Protein AF-A0A075GXZ4-F1 (afdb_monomer_lite)

Foldseek 3Di:
DDPVVLLVVLVVLLVVLVVLLVVQVPDPDDDLVSLVVNLVSLVVNLVSLVVSCVVPVVPPVCPVVNVVSVVSVVCCVPSPVVPPLVVLLVNLVVLLVVLVVVLVVLVPDPDDDDPVSVVVNVVSVVVNVSSVVSSVVSVVSVVVVVVD

Radius of gyration: 20.85 Å; chains: 1; bounding box: 46×28×67 Å

Organism: NCBI:txid1456101

Secondary structure (DSSP, 8-state):
--HHHHHHHHHHHHHHHHHHHHHHHT-SS--HHHHHHHHHHHHHHHHHHHHHHHHHTT-GGGHHHHHHHHHHHHHIIIIIIIIIHHHHHHHHHHHHHHHHHHHHHHTT--SS--HHHHHHHHHHHHHHHHHHHHHHHHHHHHHHHHT-

Sequence (148 aa):
MDSEQSSELFDSESKKLQDALESIQKKSDKTIPEIIDVYYQVIKVDSLAKVLKENFQMNPEHEAFLARIDKIQKYISEEFNASFHPKILTQLTDSIQKNTDNLKLLAKESGQKSKETIEKEASLYKELREIMSTKEFVEQYENGIKND

Structure (mmCIF, N/CA/C/O backbone):
data_AF-A0A075GXZ4-F1
#
_entry.id   AF-A0A075GXZ4-F1
#
loop_
_atom_site.group_PDB
_atom_site.id
_atom_site.type_symbol
_atom_site.label_atom_id
_atom_site.label_alt_id
_atom_site.label_comp_id
_atom_site.label_asym_id
_atom_site.label_entity_id
_atom_site.label_seq_id
_atom_site.pdbx_PDB_ins_code
_atom_site.Cartn_x
_atom_site.Cartn_y
_atom_site.Cartn_z
_atom_site.occupancy
_atom_site.B_iso_or_equiv
_atom_site.auth_seq_id
_atom_site.auth_comp_id
_atom_site.auth_asym_id
_atom_site.auth_atom_id
_atom_site.pdbx_PDB_model_num
ATOM 1 N N . MET A 1 1 ? 18.993 15.262 -16.569 1.00 57.41 1 MET A N 1
ATOM 2 C CA . MET A 1 1 ? 19.592 14.001 -16.089 1.00 57.41 1 MET A CA 1
ATOM 3 C C . MET A 1 1 ? 20.141 13.276 -17.291 1.00 57.41 1 MET A C 1
ATOM 5 O O . MET A 1 1 ? 19.532 13.368 -18.349 1.00 57.41 1 MET A O 1
ATOM 9 N N . ASP A 1 2 ? 21.281 12.616 -17.139 1.00 79.19 2 ASP A N 1
ATOM 10 C CA . ASP A 1 2 ? 21.800 11.724 -18.173 1.00 79.19 2 ASP A CA 1
ATOM 11 C C . ASP A 1 2 ? 20.894 10.482 -18.308 1.00 79.19 2 ASP A C 1
ATOM 13 O O . ASP A 1 2 ? 20.255 10.071 -17.329 1.00 79.19 2 ASP A O 1
ATOM 17 N N . SER A 1 3 ? 20.802 9.899 -19.505 1.00 76.12 3 SER A N 1
ATOM 18 C CA . SER A 1 3 ? 19.987 8.704 -19.767 1.00 76.12 3 SER A CA 1
ATOM 19 C C . SER A 1 3 ? 20.461 7.516 -18.929 1.00 76.12 3 SER A C 1
ATOM 21 O O . SER A 1 3 ? 19.633 6.740 -18.453 1.00 76.12 3 SER A O 1
ATOM 23 N N . GLU A 1 4 ? 21.771 7.386 -18.716 1.00 83.19 4 GLU A N 1
ATOM 24 C CA . GLU A 1 4 ? 22.362 6.295 -17.936 1.00 83.19 4 GLU A CA 1
ATOM 25 C C . GLU A 1 4 ? 22.020 6.433 -16.446 1.00 83.19 4 GLU A C 1
ATOM 27 O O . GLU A 1 4 ? 21.434 5.528 -15.856 1.00 83.19 4 GLU A O 1
ATOM 32 N N . GLN A 1 5 ? 22.220 7.625 -15.875 1.00 86.94 5 GLN A N 1
ATOM 33 C CA . GLN A 1 5 ? 21.827 7.941 -14.493 1.00 86.94 5 GLN A CA 1
ATOM 34 C C . GLN A 1 5 ? 20.326 7.739 -14.244 1.00 86.94 5 GLN A C 1
ATOM 36 O O . GLN A 1 5 ? 19.911 7.303 -13.170 1.00 86.94 5 GLN A O 1
ATOM 41 N N . SER A 1 6 ? 19.499 8.070 -15.238 1.00 87.88 6 SER A N 1
ATOM 42 C CA . SER A 1 6 ? 18.049 7.892 -15.164 1.00 87.88 6 SER A CA 1
ATOM 43 C C . SER A 1 6 ? 17.656 6.413 -15.160 1.00 87.88 6 SER A C 1
ATOM 45 O O . SER A 1 6 ? 16.769 6.020 -14.401 1.00 87.88 6 SER A O 1
ATOM 47 N N . SER A 1 7 ? 18.344 5.592 -15.960 1.00 88.56 7 SER A N 1
ATOM 48 C CA . SER A 1 7 ? 18.154 4.140 -15.970 1.00 88.56 7 SER A CA 1
ATOM 49 C C . SER A 1 7 ? 18.576 3.508 -14.650 1.00 88.56 7 SER A C 1
ATOM 51 O O . SER A 1 7 ? 17.808 2.735 -14.086 1.00 88.56 7 SER A O 1
ATOM 53 N N . GLU A 1 8 ? 19.754 3.848 -14.127 1.00 92.62 8 GLU A N 1
ATOM 54 C CA . GLU A 1 8 ? 20.254 3.287 -12.866 1.00 92.62 8 GLU A CA 1
ATOM 55 C C . GLU A 1 8 ? 19.348 3.630 -11.680 1.00 92.62 8 GLU A C 1
ATOM 57 O O . GLU A 1 8 ? 19.058 2.774 -10.838 1.00 92.62 8 GLU A O 1
ATOM 62 N N . LEU A 1 9 ? 18.865 4.876 -11.622 1.00 94.00 9 LEU A N 1
ATOM 63 C CA . LEU A 1 9 ? 17.917 5.296 -10.596 1.00 94.00 9 LEU A CA 1
ATOM 64 C C . LEU A 1 9 ? 16.616 4.493 -10.697 1.00 94.00 9 LEU A C 1
ATOM 66 O O . LEU A 1 9 ? 16.135 3.988 -9.683 1.00 94.00 9 LEU A O 1
ATOM 70 N N . PHE A 1 10 ? 16.063 4.353 -11.904 1.00 95.12 10 PHE A N 1
ATOM 71 C CA . PHE A 1 10 ? 14.837 3.590 -12.117 1.00 95.12 10 PHE A CA 1
ATOM 72 C C . PHE A 1 10 ? 15.000 2.118 -11.732 1.00 95.12 10 PHE A C 1
ATOM 74 O O . PHE A 1 10 ? 14.153 1.579 -11.020 1.00 95.12 10 PHE A O 1
ATOM 81 N N . ASP A 1 11 ? 16.102 1.486 -12.133 1.00 94.44 11 ASP A N 1
ATOM 82 C CA . ASP A 1 11 ? 16.390 0.085 -11.822 1.00 94.44 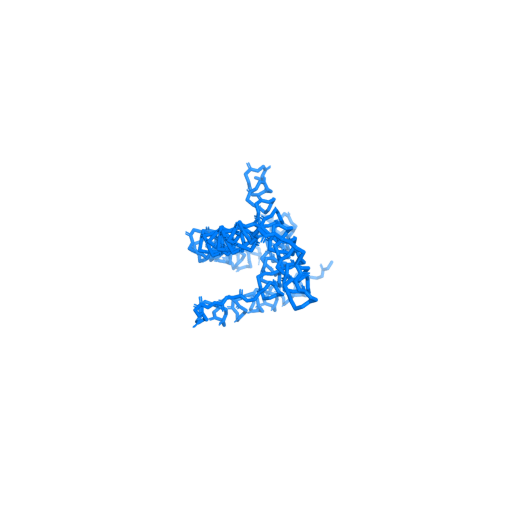11 ASP A CA 1
ATOM 83 C C . ASP A 1 11 ? 16.553 -0.123 -10.302 1.00 94.44 11 ASP A C 1
ATOM 85 O O . ASP A 1 11 ? 16.010 -1.075 -9.734 1.00 94.44 11 ASP A O 1
ATOM 89 N N . SER A 1 12 ? 17.234 0.800 -9.615 1.00 96.38 12 SER A N 1
ATOM 90 C CA . SER A 1 12 ? 17.414 0.770 -8.158 1.00 96.38 12 SER A CA 1
ATOM 91 C C . SER A 1 12 ? 16.090 0.889 -7.400 1.00 96.38 12 SER A C 1
ATOM 93 O O . SER A 1 12 ? 15.814 0.095 -6.499 1.00 96.38 12 SER A O 1
ATOM 95 N N . GLU A 1 13 ? 15.247 1.856 -7.765 1.00 96.56 13 GLU A N 1
ATOM 96 C CA . GLU A 1 13 ? 13.949 2.057 -7.113 1.00 96.56 13 GLU A CA 1
ATOM 97 C C . GLU A 1 13 ? 12.961 0.928 -7.443 1.00 96.56 13 GLU A C 1
ATOM 99 O O . GLU A 1 13 ? 12.258 0.447 -6.554 1.00 96.56 13 GLU A O 1
ATOM 104 N N . SER A 1 14 ? 12.978 0.417 -8.678 1.00 96.62 14 SER A N 1
ATOM 105 C CA . SER A 1 14 ? 12.170 -0.740 -9.084 1.00 96.62 14 SER A CA 1
ATOM 106 C C . SER A 1 14 ? 12.542 -1.996 -8.301 1.00 96.62 14 SER A C 1
ATOM 108 O O . SER A 1 14 ? 11.663 -2.728 -7.846 1.00 96.62 14 SER A O 1
ATOM 110 N N . LYS A 1 15 ? 13.841 -2.228 -8.078 1.00 96.75 15 LYS A N 1
ATOM 111 C CA . LYS A 1 15 ? 14.307 -3.356 -7.269 1.00 96.75 15 LYS A CA 1
ATOM 112 C C . LYS A 1 15 ? 13.866 -3.233 -5.810 1.00 96.75 15 LYS A C 1
ATOM 114 O O . LYS A 1 15 ? 13.367 -4.202 -5.249 1.00 96.75 15 LYS A O 1
ATOM 119 N N . LYS A 1 16 ? 13.987 -2.043 -5.208 1.00 96.19 16 LYS A N 1
ATOM 120 C CA . LYS A 1 16 ? 13.505 -1.797 -3.835 1.00 96.19 16 LYS A CA 1
ATOM 121 C C . LYS A 1 16 ? 12.012 -2.085 -3.701 1.00 96.19 16 LYS A C 1
ATOM 123 O O . LYS A 1 16 ? 11.603 -2.674 -2.705 1.00 96.19 16 LYS A O 1
ATOM 128 N N . LEU A 1 17 ? 11.214 -1.693 -4.696 1.00 96.38 17 LEU A N 1
ATOM 129 C CA . LEU A 1 17 ? 9.788 -2.004 -4.739 1.00 96.38 17 LEU A CA 1
ATOM 130 C C . LEU A 1 17 ? 9.541 -3.518 -4.774 1.00 96.38 17 LEU A C 1
ATOM 132 O O . LEU A 1 17 ? 8.751 -4.017 -3.975 1.00 96.38 17 LEU A O 1
ATOM 136 N N . GLN A 1 18 ? 10.207 -4.244 -5.672 1.00 95.56 18 GLN A N 1
ATOM 137 C CA . GLN A 1 18 ? 10.053 -5.697 -5.791 1.00 95.56 18 GLN A CA 1
ATOM 138 C C . GLN A 1 18 ? 10.433 -6.409 -4.488 1.00 95.56 18 GLN A C 1
ATOM 140 O O . GLN A 1 18 ? 9.635 -7.182 -3.959 1.00 95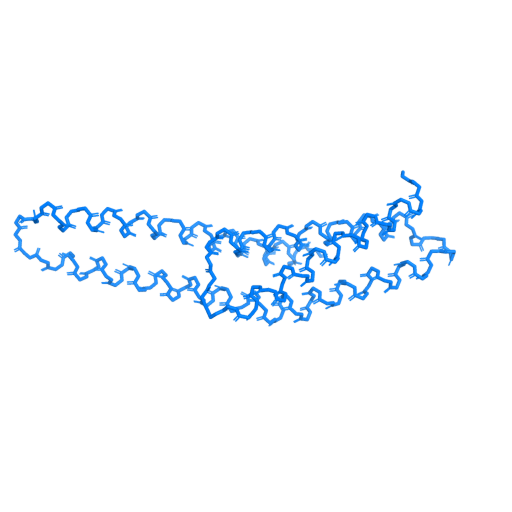.56 18 GLN A O 1
ATOM 145 N N . ASP A 1 19 ? 11.589 -6.074 -3.913 1.00 94.44 19 ASP A N 1
ATOM 146 C CA . ASP A 1 19 ? 12.063 -6.650 -2.651 1.00 94.44 19 ASP A CA 1
ATOM 147 C C . ASP A 1 19 ? 11.080 -6.363 -1.496 1.00 94.44 19 ASP A C 1
ATOM 149 O O . ASP A 1 19 ? 10.765 -7.248 -0.690 1.00 94.44 19 ASP A O 1
ATOM 153 N N . ALA A 1 20 ? 10.553 -5.134 -1.422 1.00 93.00 20 ALA A N 1
ATOM 154 C CA . ALA A 1 20 ? 9.563 -4.749 -0.420 1.00 93.00 20 ALA A CA 1
ATOM 155 C C . ALA A 1 20 ? 8.250 -5.526 -0.592 1.00 93.00 20 ALA A C 1
ATOM 157 O O . ALA A 1 20 ? 7.719 -6.050 0.393 1.00 93.00 20 ALA A O 1
ATOM 158 N N . LEU A 1 21 ? 7.756 -5.650 -1.830 1.00 93.75 21 LEU A N 1
ATOM 159 C CA . LEU A 1 21 ? 6.506 -6.338 -2.143 1.00 93.75 21 LEU A CA 1
ATOM 160 C C . LEU A 1 21 ? 6.603 -7.846 -1.862 1.00 93.75 21 LEU A C 1
ATOM 162 O O . LEU A 1 21 ? 5.729 -8.416 -1.207 1.00 93.75 21 LEU A O 1
ATOM 166 N N . GLU A 1 22 ? 7.694 -8.490 -2.268 1.00 92.69 22 GLU A N 1
ATOM 167 C CA . GLU A 1 22 ? 7.935 -9.908 -1.991 1.00 92.69 22 GLU A CA 1
ATOM 168 C C . GLU A 1 22 ? 8.061 -10.199 -0.491 1.00 92.69 22 GLU A C 1
ATOM 170 O O . GLU A 1 22 ? 7.582 -11.229 -0.004 1.00 92.69 22 GLU A O 1
ATOM 175 N N . SER A 1 23 ? 8.714 -9.307 0.257 1.00 90.81 23 SER A N 1
ATOM 176 C CA . SER A 1 23 ? 8.880 -9.442 1.706 1.00 90.81 23 SER A CA 1
ATOM 177 C C . SER A 1 23 ? 7.540 -9.350 2.434 1.00 90.81 23 SER A C 1
ATOM 179 O O . SER A 1 23 ? 7.215 -10.202 3.268 1.00 90.81 23 SER A O 1
ATOM 181 N N . ILE A 1 24 ? 6.721 -8.353 2.090 1.00 91.19 24 ILE A N 1
ATOM 182 C CA . ILE A 1 24 ? 5.442 -8.116 2.763 1.00 91.19 24 ILE A CA 1
ATOM 183 C C . ILE A 1 24 ? 4.378 -9.153 2.377 1.00 91.19 24 ILE A C 1
ATOM 185 O O . ILE A 1 24 ? 3.536 -9.513 3.203 1.00 91.19 24 ILE A O 1
ATOM 189 N N . GLN A 1 25 ? 4.405 -9.674 1.145 1.00 88.56 25 GLN A N 1
ATOM 190 C CA . GLN A 1 25 ? 3.453 -10.687 0.682 1.00 88.56 25 GLN A CA 1
ATOM 191 C C . GLN A 1 25 ? 3.578 -12.006 1.456 1.00 88.56 25 GLN A C 1
ATOM 193 O O . GLN A 1 25 ? 2.577 -12.697 1.639 1.00 88.56 25 GLN A O 1
ATOM 198 N N . LYS A 1 26 ? 4.773 -12.329 1.965 1.00 88.88 26 LYS A N 1
ATOM 199 C CA . LYS A 1 26 ? 5.031 -13.531 2.779 1.00 88.88 26 LYS A CA 1
ATOM 200 C C . LYS A 1 26 ? 4.444 -13.445 4.193 1.00 88.88 26 LYS A C 1
ATOM 202 O O . LYS A 1 26 ? 4.367 -14.464 4.876 1.00 88.88 26 LYS A O 1
ATOM 207 N N . LYS A 1 27 ? 4.045 -12.254 4.649 1.00 89.00 27 LYS A N 1
ATOM 208 C CA . LYS A 1 27 ? 3.489 -12.034 5.991 1.00 89.00 27 LYS A CA 1
ATOM 209 C C . LYS A 1 27 ? 1.976 -12.230 5.986 1.00 89.00 27 LYS A C 1
ATOM 211 O O . LYS A 1 27 ? 1.293 -11.688 5.113 1.00 89.00 27 LYS A O 1
ATOM 216 N N . SER A 1 28 ? 1.459 -12.963 6.974 1.00 82.06 28 SER A N 1
ATOM 217 C CA . SER A 1 28 ? 0.016 -13.158 7.160 1.00 82.06 28 SER A CA 1
ATOM 218 C C . SER A 1 28 ? -0.678 -11.836 7.487 1.00 82.06 28 SER A C 1
ATOM 220 O O . SER A 1 28 ? -1.589 -11.442 6.767 1.00 82.06 28 SER A O 1
ATOM 222 N N . ASP A 1 29 ? -0.158 -11.113 8.480 1.00 83.75 29 ASP A N 1
ATOM 223 C CA . ASP A 1 29 ? -0.628 -9.789 8.884 1.00 83.75 29 ASP A CA 1
ATOM 224 C C . ASP A 1 29 ? 0.436 -8.738 8.584 1.00 83.75 29 ASP A C 1
ATOM 226 O O . ASP A 1 29 ? 1.634 -8.968 8.773 1.00 83.75 29 ASP A O 1
ATOM 230 N N . LYS A 1 30 ? -0.008 -7.579 8.101 1.00 92.06 30 LYS A N 1
ATOM 231 C CA . LYS A 1 30 ? 0.866 -6.478 7.681 1.00 92.06 30 LYS A CA 1
ATOM 232 C C . LYS A 1 30 ? 0.628 -5.283 8.579 1.00 92.06 30 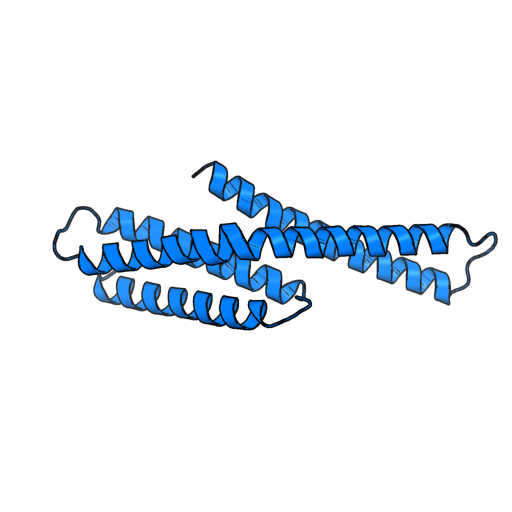LYS A C 1
ATOM 234 O O . LYS A 1 30 ? -0.517 -4.875 8.772 1.00 92.06 30 LYS A O 1
ATOM 239 N N . THR A 1 31 ? 1.692 -4.734 9.140 1.00 94.25 31 THR A N 1
ATOM 240 C CA . THR A 1 31 ? 1.585 -3.570 10.019 1.00 94.25 31 THR A CA 1
ATOM 241 C C . THR A 1 31 ? 1.303 -2.305 9.209 1.00 94.25 31 THR A C 1
ATOM 243 O O . THR A 1 31 ? 1.609 -2.231 8.019 1.00 94.25 31 THR A O 1
ATOM 246 N N . ILE A 1 32 ? 0.731 -1.288 9.858 1.00 95.00 32 ILE A N 1
ATOM 247 C CA . ILE A 1 32 ? 0.453 0.007 9.221 1.00 95.00 32 ILE A CA 1
ATOM 248 C C . ILE A 1 32 ? 1.708 0.613 8.563 1.00 95.00 32 ILE A C 1
ATOM 250 O O . ILE A 1 32 ? 1.613 0.976 7.391 1.00 95.00 32 ILE A O 1
ATOM 254 N N . PRO A 1 33 ? 2.882 0.685 9.228 1.00 95.12 33 PRO A N 1
ATOM 255 C CA . PRO A 1 33 ? 4.086 1.231 8.601 1.00 95.12 33 PRO A CA 1
ATOM 256 C C . PRO A 1 33 ? 4.493 0.480 7.331 1.00 95.12 33 PRO A C 1
ATOM 258 O O . PRO A 1 33 ? 4.807 1.099 6.324 1.00 95.12 33 PRO A O 1
ATOM 261 N N . GLU A 1 34 ? 4.407 -0.850 7.344 1.00 94.88 34 GLU A N 1
ATOM 262 C CA . GLU A 1 34 ? 4.763 -1.671 6.183 1.00 94.88 34 GLU A CA 1
ATOM 263 C C . GLU A 1 34 ? 3.802 -1.463 5.009 1.00 94.88 34 GLU A C 1
ATOM 265 O O . GLU A 1 34 ? 4.231 -1.430 3.857 1.00 94.88 34 GLU A O 1
ATOM 270 N N . ILE A 1 35 ? 2.503 -1.310 5.292 1.00 95.38 35 ILE A N 1
ATOM 271 C CA . ILE A 1 35 ? 1.510 -0.957 4.273 1.00 95.38 35 ILE A CA 1
ATOM 272 C C . ILE A 1 35 ? 1.880 0.396 3.665 1.00 95.38 35 ILE A C 1
ATOM 274 O O . ILE A 1 35 ? 2.015 0.501 2.451 1.00 95.38 35 ILE A O 1
ATOM 278 N N . ILE A 1 36 ? 2.086 1.414 4.499 1.00 94.62 36 ILE A N 1
ATOM 279 C CA . ILE A 1 36 ? 2.411 2.771 4.052 1.00 94.62 36 ILE A CA 1
ATOM 280 C C . ILE A 1 36 ? 3.673 2.779 3.177 1.00 94.62 36 ILE A C 1
ATOM 282 O O . ILE A 1 36 ? 3.656 3.342 2.080 1.00 94.62 36 ILE A O 1
ATOM 286 N N . ASP A 1 37 ? 4.737 2.110 3.618 1.00 94.19 37 ASP A N 1
ATOM 287 C CA . ASP A 1 37 ? 6.016 2.070 2.910 1.00 94.19 37 ASP A CA 1
ATOM 288 C C . ASP A 1 37 ? 5.873 1.498 1.497 1.00 94.19 37 ASP A C 1
ATOM 290 O O . ASP A 1 37 ? 6.373 2.088 0.538 1.00 94.19 37 ASP A O 1
ATOM 294 N N . VAL A 1 38 ? 5.158 0.381 1.335 1.00 95.44 38 VAL A N 1
ATOM 295 C CA . VAL A 1 38 ? 4.995 -0.253 0.018 1.00 95.44 38 VAL A CA 1
ATOM 296 C C . VAL A 1 38 ? 4.190 0.635 -0.928 1.00 95.44 38 VAL A C 1
ATOM 298 O O . VAL A 1 38 ? 4.576 0.783 -2.086 1.00 95.44 38 VAL A O 1
ATOM 301 N N . TYR A 1 39 ? 3.124 1.283 -0.452 1.00 95.62 39 TYR A N 1
ATOM 302 C CA . TYR A 1 39 ? 2.354 2.217 -1.283 1.00 95.62 39 TYR A CA 1
ATOM 303 C C . TYR A 1 39 ? 3.208 3.405 -1.725 1.00 95.62 39 TYR A C 1
ATOM 305 O O . TYR A 1 39 ? 3.166 3.781 -2.896 1.00 95.62 39 TYR A O 1
ATOM 313 N N . TYR A 1 40 ? 4.039 3.959 -0.839 1.00 94.19 40 TYR A N 1
ATOM 314 C CA . TYR A 1 40 ? 4.976 5.012 -1.226 1.00 94.19 40 TYR A CA 1
ATOM 315 C C . TYR A 1 40 ? 5.987 4.545 -2.276 1.00 94.19 40 TYR A C 1
ATOM 317 O O . TYR A 1 40 ? 6.249 5.290 -3.221 1.00 94.19 40 TYR A O 1
ATOM 325 N N . GLN A 1 41 ? 6.535 3.331 -2.153 1.00 95.25 41 GLN A N 1
ATOM 326 C CA . GLN A 1 41 ? 7.451 2.788 -3.164 1.00 95.25 41 GLN A CA 1
ATOM 327 C C . GLN A 1 41 ? 6.764 2.631 -4.522 1.00 95.25 41 GLN A C 1
ATOM 329 O O . GLN A 1 41 ? 7.337 3.014 -5.540 1.00 95.25 41 GLN A O 1
ATOM 334 N N . VAL A 1 42 ? 5.524 2.136 -4.545 1.00 95.62 42 VAL A N 1
ATOM 335 C CA . VAL A 1 42 ? 4.749 2.004 -5.787 1.00 95.62 42 VAL A CA 1
ATOM 336 C C . VAL A 1 42 ? 4.508 3.366 -6.428 1.00 95.62 42 VAL A C 1
ATOM 338 O O . VAL A 1 42 ? 4.831 3.547 -7.598 1.00 95.62 42 VAL A O 1
ATOM 341 N N . ILE A 1 43 ? 4.003 4.339 -5.662 1.00 93.19 43 ILE A N 1
ATOM 342 C CA . ILE A 1 43 ? 3.746 5.703 -6.151 1.00 93.19 43 ILE A CA 1
ATOM 343 C C . ILE A 1 43 ? 5.030 6.323 -6.706 1.00 93.19 43 ILE A C 1
ATOM 345 O O . ILE A 1 43 ? 5.014 6.944 -7.770 1.00 93.19 43 ILE A O 1
ATOM 349 N N . LYS A 1 44 ? 6.152 6.145 -6.002 1.00 93.88 44 LYS A N 1
ATOM 350 C CA . LYS A 1 44 ? 7.454 6.665 -6.417 1.00 93.88 44 LYS A CA 1
ATOM 351 C C . LYS A 1 44 ? 7.903 6.059 -7.744 1.00 93.88 44 LYS A C 1
ATOM 353 O O . LYS A 1 44 ? 8.250 6.816 -8.646 1.00 93.88 44 LYS A O 1
ATOM 358 N N . VAL A 1 45 ? 7.907 4.731 -7.862 1.00 95.88 45 VAL A N 1
ATOM 359 C CA . VAL A 1 45 ? 8.352 4.031 -9.078 1.00 95.88 45 VAL A CA 1
ATOM 360 C C . VAL A 1 45 ? 7.442 4.355 -10.257 1.00 95.88 45 VAL A C 1
ATOM 362 O O . VAL A 1 45 ? 7.953 4.637 -11.338 1.00 95.88 45 VAL A O 1
ATOM 365 N N . ASP A 1 46 ? 6.124 4.388 -10.058 1.00 93.38 46 ASP A N 1
ATOM 366 C CA . ASP A 1 46 ? 5.181 4.701 -11.134 1.00 93.38 46 ASP A CA 1
ATOM 367 C C . ASP A 1 46 ? 5.294 6.164 -11.598 1.00 93.38 46 ASP A C 1
ATOM 369 O O . ASP A 1 46 ? 5.335 6.446 -12.795 1.00 93.38 46 ASP A O 1
ATOM 373 N N . SER A 1 47 ? 5.480 7.106 -10.667 1.00 92.12 47 SER A N 1
ATOM 374 C CA . SER A 1 47 ? 5.754 8.509 -11.015 1.00 92.12 47 SER A CA 1
ATOM 375 C C . SER A 1 47 ? 7.060 8.655 -11.798 1.00 92.12 47 SER A C 1
ATOM 377 O O . SER A 1 47 ? 7.126 9.402 -12.775 1.00 92.12 47 SER A O 1
ATOM 379 N N . LEU A 1 48 ? 8.105 7.923 -11.394 1.00 93.44 48 LEU A N 1
ATOM 380 C CA . LEU A 1 48 ? 9.384 7.917 -12.098 1.00 93.44 48 LEU A CA 1
ATOM 381 C C . LEU A 1 48 ? 9.231 7.325 -13.503 1.00 93.44 48 LEU A C 1
ATOM 383 O O . LEU A 1 48 ? 9.717 7.918 -14.461 1.00 93.44 48 LEU A O 1
ATOM 387 N N . ALA A 1 49 ? 8.511 6.208 -13.636 1.00 93.12 49 ALA A N 1
ATOM 388 C CA . ALA A 1 49 ? 8.199 5.577 -14.914 1.00 93.12 49 ALA A CA 1
ATOM 389 C C . ALA A 1 49 ? 7.539 6.566 -15.880 1.00 93.12 49 ALA A C 1
ATOM 391 O O . ALA A 1 49 ? 8.013 6.707 -17.006 1.00 93.12 49 ALA A O 1
ATOM 392 N N . LYS A 1 50 ? 6.502 7.289 -15.435 1.00 91.19 50 LYS A N 1
ATOM 393 C CA . LYS A 1 50 ? 5.792 8.287 -16.252 1.00 91.19 50 LYS A CA 1
ATOM 394 C C . LYS A 1 50 ? 6.730 9.380 -16.766 1.00 91.19 50 LYS A C 1
ATOM 396 O O . LYS A 1 50 ? 6.850 9.560 -17.975 1.00 91.19 50 LYS A O 1
ATOM 401 N N . VAL A 1 51 ? 7.466 10.034 -15.864 1.00 91.81 51 VAL A N 1
ATOM 402 C CA . VAL A 1 51 ? 8.395 11.122 -16.221 1.00 91.81 51 VAL A CA 1
ATOM 403 C C . VAL A 1 51 ? 9.484 10.639 -17.182 1.00 91.81 51 VAL A C 1
ATOM 405 O O . VAL A 1 51 ? 9.827 11.316 -18.150 1.00 91.81 51 VAL A O 1
ATOM 408 N N . LEU A 1 52 ? 10.051 9.459 -16.932 1.00 91.38 52 LEU A N 1
ATOM 409 C CA . LEU A 1 52 ? 11.120 8.905 -17.761 1.00 91.38 52 LEU A CA 1
ATOM 410 C C . LEU A 1 52 ? 10.603 8.492 -19.140 1.00 91.38 52 LEU A C 1
ATOM 412 O O . LEU A 1 52 ? 11.249 8.774 -20.148 1.00 91.38 52 LEU A O 1
ATOM 416 N N . LYS A 1 53 ? 9.416 7.891 -19.205 1.00 90.19 53 LYS A N 1
ATOM 417 C CA . LYS A 1 53 ? 8.780 7.510 -20.464 1.00 90.19 53 LYS A CA 1
ATOM 418 C C . LYS A 1 53 ? 8.509 8.736 -21.337 1.00 90.19 53 LYS A C 1
ATOM 420 O O . LYS A 1 53 ? 8.889 8.732 -22.504 1.00 90.19 53 LYS A O 1
ATOM 425 N N . GLU A 1 54 ? 7.969 9.812 -20.768 1.00 88.69 54 GLU A N 1
ATOM 426 C CA . GLU A 1 54 ? 7.744 11.077 -21.484 1.00 88.69 54 GLU A CA 1
ATOM 427 C C . GLU A 1 54 ? 9.036 11.697 -22.032 1.00 88.69 54 GLU A C 1
ATOM 429 O O . GLU A 1 54 ? 9.055 12.172 -23.170 1.00 88.69 54 GLU A O 1
ATOM 434 N N . ASN A 1 55 ? 10.119 11.651 -21.251 1.00 87.19 55 ASN A N 1
ATOM 435 C CA . ASN A 1 55 ? 11.412 12.228 -21.624 1.00 87.19 55 ASN A CA 1
ATOM 436 C C . ASN A 1 55 ? 12.134 11.451 -22.735 1.00 87.19 55 ASN A C 1
ATOM 438 O O . ASN A 1 55 ? 12.901 12.048 -23.490 1.00 87.19 55 ASN A O 1
ATOM 442 N N . PHE A 1 56 ? 11.916 10.136 -22.836 1.00 85.38 56 PHE A N 1
ATOM 443 C CA . PHE A 1 56 ? 12.702 9.264 -23.716 1.00 85.38 56 PHE A CA 1
ATOM 444 C C . PHE A 1 56 ? 11.908 8.628 -24.870 1.00 85.38 56 PHE A C 1
ATOM 446 O O . PHE A 1 56 ? 12.521 8.059 -25.772 1.00 85.38 56 PHE A O 1
ATOM 453 N N . GLN A 1 57 ? 10.576 8.771 -24.914 1.00 81.50 57 GLN A N 1
ATOM 454 C CA . GLN A 1 57 ? 9.699 8.149 -25.927 1.00 81.50 57 GLN A CA 1
ATOM 455 C C . GLN A 1 57 ? 10.017 8.494 -27.393 1.00 81.50 57 GLN A C 1
ATOM 457 O O . GLN A 1 57 ? 9.627 7.748 -28.286 1.00 81.50 57 GLN A O 1
ATOM 462 N N . MET A 1 58 ? 10.693 9.615 -27.669 1.00 79.00 58 MET A N 1
ATOM 463 C CA . MET A 1 58 ? 10.975 10.059 -29.043 1.00 79.00 58 MET A CA 1
ATOM 464 C C . MET A 1 58 ? 12.325 9.582 -29.598 1.00 79.00 58 MET A C 1
ATOM 466 O O . MET A 1 58 ? 12.608 9.841 -30.768 1.00 79.00 58 MET A O 1
ATOM 470 N N . ASN A 1 59 ? 13.158 8.899 -28.803 1.00 78.38 59 ASN A N 1
ATOM 471 C CA . ASN A 1 59 ? 14.477 8.443 -29.244 1.00 78.38 59 ASN A CA 1
ATOM 472 C C . ASN A 1 59 ? 14.538 6.901 -29.339 1.00 78.38 59 ASN A C 1
ATOM 474 O O . ASN A 1 59 ? 14.458 6.230 -28.306 1.00 78.38 59 ASN A O 1
ATOM 478 N N . PRO A 1 60 ? 14.739 6.327 -30.545 1.00 77.81 60 PRO A N 1
ATOM 479 C CA . PRO A 1 60 ? 14.876 4.881 -30.745 1.00 77.81 60 PRO A CA 1
ATOM 480 C C . PRO A 1 60 ? 15.989 4.237 -29.907 1.00 77.81 60 PRO A C 1
ATOM 482 O O . PRO A 1 60 ? 15.882 3.075 -29.525 1.00 77.81 60 PRO A O 1
ATOM 485 N N . GLU A 1 61 ? 17.041 4.987 -29.566 1.00 82.19 61 GLU A N 1
ATOM 486 C CA . GLU A 1 61 ? 18.158 4.493 -28.746 1.00 82.19 61 GLU A CA 1
ATOM 487 C C . GLU A 1 61 ? 17.734 4.096 -27.320 1.00 82.19 61 GLU A C 1
ATOM 489 O O . GLU A 1 61 ? 18.457 3.374 -26.632 1.00 82.19 61 GLU A O 1
ATOM 494 N N . HIS A 1 62 ? 16.553 4.528 -26.870 1.00 85.94 62 HIS A N 1
ATOM 495 C CA . HIS A 1 62 ? 16.028 4.236 -25.536 1.00 85.94 62 HIS A CA 1
ATOM 496 C C . HIS A 1 62 ? 14.950 3.146 -25.521 1.00 85.94 62 HIS A C 1
ATOM 498 O O . HIS A 1 62 ? 14.390 2.873 -24.459 1.00 85.94 62 HIS A O 1
ATOM 504 N N . GLU A 1 63 ? 14.683 2.467 -26.641 1.00 87.44 63 GLU A N 1
ATOM 505 C CA . GLU A 1 63 ? 13.650 1.422 -26.737 1.00 87.44 63 GLU A CA 1
ATOM 506 C C . GLU A 1 63 ? 13.820 0.329 -25.665 1.00 87.44 63 GLU A C 1
ATOM 508 O O . GLU A 1 63 ? 12.872 -0.031 -24.968 1.00 87.44 63 GLU A O 1
ATOM 513 N N . ALA A 1 64 ? 15.054 -0.134 -25.441 1.00 89.00 64 ALA A N 1
ATOM 514 C CA . ALA A 1 64 ? 15.353 -1.136 -24.417 1.00 89.00 64 ALA A CA 1
ATOM 515 C C . ALA A 1 64 ? 15.118 -0.635 -22.978 1.00 89.00 64 ALA A C 1
ATOM 517 O O . ALA A 1 64 ? 14.881 -1.433 -22.067 1.00 89.00 64 ALA A O 1
ATOM 518 N N . PHE A 1 65 ? 15.218 0.674 -22.737 1.00 90.06 65 PHE A N 1
ATOM 519 C CA . PHE A 1 65 ? 14.899 1.266 -21.440 1.00 90.06 65 PHE A CA 1
ATOM 520 C C . PHE A 1 65 ? 13.386 1.433 -21.262 1.00 90.06 65 PHE A C 1
ATOM 522 O O . PHE A 1 65 ? 12.846 1.037 -20.231 1.00 90.06 65 PHE A O 1
ATOM 529 N N . LEU A 1 66 ? 12.684 1.902 -22.295 1.00 91.62 66 LEU A N 1
ATOM 530 C CA . LEU A 1 66 ? 11.223 2.015 -22.303 1.00 91.62 66 LEU A CA 1
ATOM 531 C C . LEU A 1 66 ? 10.548 0.650 -22.090 1.00 91.62 66 LEU A C 1
ATOM 533 O O . LEU A 1 66 ? 9.648 0.532 -21.262 1.00 91.62 66 LEU A O 1
ATOM 537 N N . ALA A 1 67 ? 11.056 -0.411 -22.725 1.00 92.38 67 ALA A N 1
ATOM 538 C CA . ALA A 1 67 ? 10.564 -1.773 -22.514 1.00 92.38 67 ALA A CA 1
ATOM 539 C C . ALA A 1 67 ? 10.751 -2.267 -21.063 1.00 92.38 67 ALA A C 1
ATOM 541 O O . ALA A 1 67 ? 9.934 -3.035 -20.547 1.00 92.38 67 ALA A O 1
ATOM 542 N N . ARG A 1 68 ? 11.819 -1.831 -20.378 1.00 92.88 68 ARG A N 1
ATOM 543 C CA . ARG A 1 68 ? 12.026 -2.123 -18.949 1.00 92.88 68 ARG A CA 1
ATOM 544 C C . ARG A 1 68 ? 11.025 -1.374 -18.076 1.00 92.88 68 ARG A C 1
ATOM 546 O O . ARG A 1 68 ? 10.468 -1.987 -17.167 1.00 92.88 68 ARG A O 1
ATOM 553 N N . ILE A 1 69 ? 10.761 -0.103 -18.379 1.00 94.06 69 ILE A N 1
ATOM 554 C CA . ILE A 1 69 ? 9.715 0.682 -17.710 1.00 94.06 69 ILE A CA 1
ATOM 555 C C . ILE A 1 69 ? 8.364 -0.032 -17.837 1.00 94.06 69 ILE A C 1
ATOM 557 O O . ILE A 1 69 ? 7.723 -0.305 -16.822 1.00 94.06 69 ILE A O 1
ATOM 561 N N . ASP A 1 70 ? 7.985 -0.437 -19.050 1.00 94.69 70 ASP A N 1
ATOM 562 C CA . ASP A 1 70 ? 6.721 -1.138 -19.305 1.00 94.69 70 ASP A CA 1
ATOM 563 C C . ASP A 1 70 ? 6.612 -2.450 -18.521 1.00 94.69 70 ASP A C 1
ATOM 565 O O . ASP A 1 70 ? 5.560 -2.769 -17.963 1.00 94.69 70 ASP A O 1
ATOM 569 N N . LYS A 1 71 ? 7.712 -3.205 -18.420 1.00 95.94 71 LYS A N 1
ATOM 570 C CA . LYS A 1 71 ? 7.756 -4.439 -17.628 1.00 95.94 71 LYS A CA 1
ATOM 571 C C . LYS A 1 71 ? 7.479 -4.179 -16.145 1.00 95.94 71 LYS A C 1
ATOM 573 O O . LYS A 1 71 ? 6.761 -4.960 -15.521 1.00 95.94 71 LYS A O 1
ATOM 578 N N . ILE A 1 72 ? 8.037 -3.111 -15.578 1.00 96.38 72 ILE A N 1
ATOM 579 C CA . ILE A 1 72 ? 7.818 -2.753 -14.170 1.00 96.38 72 ILE A CA 1
ATOM 580 C C . ILE A 1 72 ? 6.401 -2.215 -13.948 1.00 96.38 72 ILE A C 1
ATOM 582 O O . ILE A 1 72 ? 5.753 -2.619 -12.985 1.00 96.38 72 ILE A O 1
ATOM 586 N N . GLN A 1 73 ? 5.872 -1.387 -14.849 1.00 94.50 73 GLN A N 1
ATOM 587 C CA . GLN A 1 73 ? 4.481 -0.925 -14.761 1.00 94.50 73 GLN A CA 1
ATOM 588 C C . GLN A 1 73 ? 3.491 -2.093 -14.850 1.00 94.50 73 GLN A C 1
ATOM 590 O O . GLN A 1 73 ? 2.521 -2.152 -14.092 1.00 94.50 73 GLN A O 1
ATOM 595 N N . LYS A 1 74 ? 3.772 -3.078 -15.710 1.00 95.62 74 LYS A N 1
ATOM 596 C CA . LYS A 1 74 ? 3.000 -4.321 -15.775 1.00 95.62 74 LYS A CA 1
ATOM 597 C C . LYS A 1 74 ? 3.067 -5.102 -14.460 1.00 95.62 74 LYS A C 1
ATOM 599 O O . LYS A 1 74 ? 2.028 -5.520 -13.960 1.00 95.62 74 LYS A O 1
ATOM 604 N N . TYR A 1 75 ? 4.255 -5.240 -13.871 1.00 95.81 75 TYR A N 1
ATOM 605 C CA . TYR A 1 75 ? 4.422 -5.867 -12.558 1.00 95.81 75 TYR A CA 1
ATOM 606 C C . TYR A 1 75 ? 3.606 -5.152 -11.468 1.00 95.81 75 TYR A C 1
ATOM 608 O O . TYR A 1 75 ? 2.920 -5.813 -10.695 1.00 95.81 75 TYR A O 1
ATOM 616 N N . ILE A 1 76 ? 3.607 -3.813 -11.430 1.00 95.31 76 ILE A N 1
ATOM 617 C CA . ILE A 1 76 ? 2.765 -3.035 -10.503 1.00 95.31 76 ILE A CA 1
ATOM 618 C C . ILE A 1 76 ? 1.281 -3.341 -10.737 1.00 95.31 76 ILE A C 1
ATOM 620 O O . ILE A 1 76 ? 0.545 -3.607 -9.789 1.00 95.31 76 ILE A O 1
ATOM 624 N N . SER A 1 77 ? 0.834 -3.344 -11.991 1.00 94.38 77 SER A N 1
ATOM 625 C CA . SER A 1 77 ? -0.564 -3.623 -12.328 1.00 94.38 77 SER A CA 1
ATOM 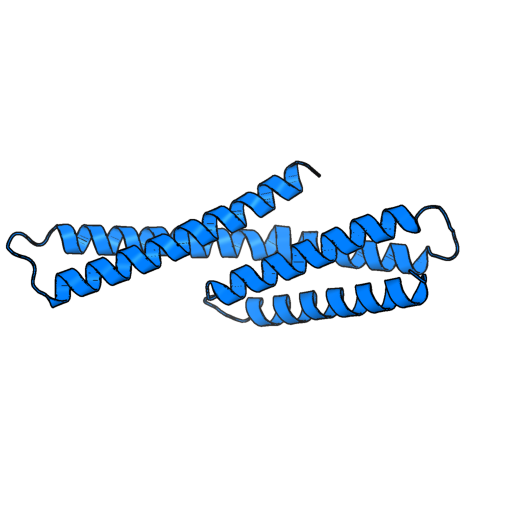626 C C . SER A 1 77 ? -1.009 -5.020 -11.870 1.00 94.38 77 SER A C 1
ATOM 628 O O . SER A 1 77 ? -2.052 -5.171 -11.230 1.00 94.38 77 SER A O 1
ATOM 630 N N . GLU A 1 78 ? -0.203 -6.043 -12.143 1.00 94.88 78 GLU A N 1
ATOM 631 C CA . GLU A 1 78 ? -0.559 -7.440 -11.877 1.00 94.88 78 GLU A CA 1
ATOM 632 C C . GLU A 1 78 ? -0.354 -7.819 -10.401 1.00 94.88 78 GLU A C 1
ATOM 634 O O . GLU A 1 78 ? -1.269 -8.318 -9.740 1.00 94.88 78 GLU A O 1
ATOM 639 N N . GLU A 1 79 ? 0.825 -7.545 -9.848 1.00 94.50 79 GLU A N 1
ATOM 640 C CA . GLU A 1 79 ? 1.199 -8.013 -8.511 1.00 94.50 79 GLU A CA 1
ATOM 641 C C . GLU A 1 79 ? 0.732 -7.071 -7.404 1.00 94.50 79 GLU A C 1
ATOM 643 O O . GLU A 1 79 ? 0.323 -7.524 -6.329 1.00 94.50 79 GLU A O 1
ATOM 648 N N . PHE A 1 80 ? 0.756 -5.759 -7.650 1.00 94.88 80 PHE A N 1
ATOM 649 C CA . PHE A 1 80 ? 0.329 -4.785 -6.656 1.00 94.88 80 PHE A CA 1
ATOM 650 C C . PHE A 1 80 ? -1.163 -4.453 -6.781 1.00 94.88 80 PHE A C 1
ATOM 652 O O . PHE A 1 80 ? -1.922 -4.763 -5.862 1.00 94.88 80 PHE A O 1
ATOM 659 N N . ASN A 1 81 ? -1.611 -3.897 -7.910 1.00 94.50 81 ASN A N 1
ATOM 660 C CA . ASN A 1 81 ? -2.984 -3.395 -8.057 1.00 94.50 81 ASN A CA 1
ATOM 661 C C . ASN A 1 81 ? -4.023 -4.519 -8.042 1.00 94.50 81 ASN A C 1
ATOM 663 O O . ASN A 1 81 ? -5.010 -4.432 -7.315 1.00 94.50 81 ASN A O 1
ATOM 667 N N . ALA A 1 82 ? -3.813 -5.577 -8.827 1.00 93.44 82 ALA A N 1
ATOM 668 C CA . ALA A 1 82 ? -4.801 -6.646 -8.956 1.00 93.44 82 ALA A CA 1
ATOM 669 C C . ALA A 1 82 ? -4.761 -7.659 -7.797 1.00 93.44 82 ALA A C 1
ATOM 671 O O . ALA A 1 82 ? -5.789 -8.247 -7.461 1.00 93.44 82 ALA A O 1
ATOM 672 N N . SER A 1 83 ? -3.597 -7.873 -7.172 1.00 93.25 83 SER A N 1
ATOM 673 C CA . SER A 1 83 ? -3.415 -8.916 -6.150 1.00 93.25 83 SER A CA 1
ATOM 674 C C . SER A 1 83 ? -3.218 -8.366 -4.738 1.00 93.25 83 SER A C 1
ATOM 676 O O . SER A 1 83 ? -3.915 -8.788 -3.810 1.00 93.25 83 SER A O 1
ATOM 678 N N . PHE A 1 84 ? -2.265 -7.459 -4.531 1.00 93.69 84 PHE A N 1
ATOM 679 C CA . PHE A 1 84 ? -1.889 -7.006 -3.191 1.00 93.69 84 PHE A CA 1
ATOM 680 C C . PHE A 1 84 ? -2.863 -5.981 -2.599 1.00 93.69 84 PHE A C 1
ATOM 682 O O . PHE A 1 84 ? -3.294 -6.130 -1.455 1.00 93.69 84 PHE A O 1
ATOM 689 N N . HIS A 1 85 ? -3.237 -4.963 -3.372 1.00 94.69 85 HIS A N 1
ATOM 690 C CA . HIS A 1 85 ? -4.082 -3.856 -2.929 1.00 94.69 85 HIS A CA 1
ATOM 691 C C . HIS A 1 85 ? -5.450 -4.319 -2.373 1.00 94.69 85 HIS A C 1
ATOM 693 O O . HIS A 1 85 ? -5.770 -3.955 -1.236 1.00 94.69 85 HIS A O 1
ATOM 699 N N . PRO A 1 86 ? -6.208 -5.218 -3.039 1.00 94.50 86 PRO A N 1
ATOM 700 C CA . PRO A 1 86 ? -7.468 -5.736 -2.496 1.00 94.50 86 PRO A CA 1
ATOM 701 C C . PRO A 1 86 ? -7.304 -6.483 -1.165 1.00 94.50 86 PRO A C 1
ATOM 703 O O . PRO A 1 86 ? -8.168 -6.404 -0.286 1.00 94.50 86 PRO A O 1
ATOM 706 N N . LYS A 1 87 ? -6.180 -7.190 -0.977 1.00 95.00 87 LYS A N 1
ATOM 707 C CA . LYS A 1 87 ? -5.878 -7.898 0.279 1.00 95.00 87 LYS A CA 1
ATOM 708 C C . LYS A 1 87 ? -5.646 -6.915 1.423 1.00 95.00 87 LYS A C 1
ATOM 710 O O . LYS A 1 87 ? -6.134 -7.152 2.524 1.00 95.00 87 LYS A O 1
ATOM 715 N N . ILE A 1 88 ? -4.957 -5.802 1.163 1.00 95.62 88 ILE A N 1
ATOM 716 C CA . ILE A 1 88 ? -4.771 -4.728 2.148 1.00 95.62 88 ILE A CA 1
ATOM 717 C C . ILE A 1 88 ? -6.105 -4.094 2.533 1.00 95.62 88 ILE A C 1
ATOM 719 O O . ILE A 1 88 ? -6.388 -3.955 3.722 1.00 95.62 88 ILE A O 1
ATOM 723 N N . LEU A 1 89 ? -6.945 -3.755 1.553 1.00 95.69 89 LEU A N 1
ATOM 724 C CA . LEU A 1 89 ? -8.273 -3.194 1.817 1.00 95.69 89 LEU A CA 1
ATOM 725 C C . LEU A 1 89 ? -9.126 -4.125 2.683 1.00 95.69 89 LEU A C 1
ATOM 727 O O . LEU A 1 89 ? -9.776 -3.668 3.626 1.00 95.69 89 LEU A O 1
ATOM 731 N N . THR A 1 90 ? -9.082 -5.427 2.396 1.00 95.94 90 THR A N 1
ATOM 732 C CA . THR A 1 90 ? -9.775 -6.449 3.190 1.00 95.94 90 THR A CA 1
ATOM 733 C C . THR A 1 90 ? -9.231 -6.481 4.618 1.00 95.94 90 THR A C 1
ATOM 735 O O . THR A 1 90 ? -9.995 -6.305 5.561 1.00 95.94 90 THR A O 1
ATOM 738 N N . GLN A 1 91 ? -7.907 -6.578 4.788 1.00 95.56 91 GLN A N 1
ATOM 739 C CA . GLN A 1 91 ? -7.261 -6.609 6.104 1.00 95.56 91 GLN A CA 1
ATOM 740 C C . GLN A 1 91 ? -7.616 -5.378 6.959 1.00 95.56 91 GLN A C 1
ATOM 742 O O . GLN A 1 91 ? -7.920 -5.505 8.148 1.00 95.56 91 GLN A O 1
ATOM 747 N N . LEU A 1 92 ? -7.588 -4.179 6.368 1.00 97.31 92 LEU A N 1
ATOM 748 C CA . LEU A 1 92 ? -7.929 -2.936 7.064 1.00 97.31 92 LEU A CA 1
ATOM 749 C C . LEU A 1 92 ? -9.417 -2.888 7.427 1.00 97.31 92 LEU A C 1
ATOM 751 O O . LEU A 1 92 ? -9.758 -2.504 8.545 1.00 97.31 92 LEU A O 1
ATOM 755 N N . THR A 1 93 ? -10.298 -3.320 6.523 1.00 97.31 93 THR A N 1
ATOM 756 C CA . THR A 1 93 ? -11.748 -3.386 6.770 1.00 97.31 93 THR A CA 1
ATOM 757 C C . THR A 1 93 ? -12.079 -4.356 7.902 1.00 97.31 93 THR A C 1
ATOM 759 O O . THR A 1 93 ? -12.797 -3.987 8.833 1.00 97.31 93 THR A O 1
ATOM 762 N N . ASP A 1 94 ? -11.492 -5.552 7.884 1.00 97.06 94 ASP A N 1
ATOM 763 C CA . ASP A 1 94 ? -11.678 -6.561 8.929 1.00 97.06 94 ASP A CA 1
ATOM 764 C C . ASP A 1 94 ? -11.162 -6.062 10.285 1.00 97.06 94 ASP A C 1
ATOM 766 O O . ASP A 1 94 ? -11.807 -6.247 11.320 1.00 97.06 94 ASP A O 1
ATOM 770 N N . SER A 1 95 ? -10.026 -5.359 10.286 1.00 96.62 95 SER A N 1
ATOM 771 C CA . SER A 1 95 ? -9.444 -4.777 11.500 1.00 96.62 95 SER A CA 1
ATOM 772 C C . SER A 1 95 ? -10.313 -3.655 12.080 1.00 96.62 95 SER A C 1
ATOM 774 O O . SER A 1 95 ? -10.528 -3.607 13.294 1.00 96.62 95 SER A O 1
ATOM 776 N N . ILE A 1 96 ? -10.875 -2.786 11.230 1.00 97.75 96 ILE A N 1
ATOM 777 C CA . ILE A 1 96 ? -11.840 -1.746 11.632 1.00 97.75 96 ILE A CA 1
ATOM 778 C C . ILE A 1 96 ? -13.081 -2.384 12.251 1.00 97.75 96 ILE A C 1
ATOM 780 O O . ILE A 1 96 ? -13.523 -1.955 13.321 1.00 97.75 96 ILE A O 1
ATOM 784 N N . GLN A 1 97 ? -13.631 -3.411 11.601 1.00 97.81 97 GLN A N 1
ATOM 785 C CA . GLN A 1 97 ? -14.823 -4.105 12.076 1.00 97.81 97 GLN A CA 1
ATOM 786 C C . GLN A 1 97 ? -14.569 -4.750 13.442 1.00 97.81 97 GLN A C 1
ATOM 788 O O . GLN A 1 97 ? -15.321 -4.511 14.388 1.00 97.81 97 GLN A O 1
ATOM 793 N N . LYS A 1 98 ? -13.453 -5.474 13.582 1.00 96.50 98 LYS A N 1
ATOM 794 C CA . LYS A 1 98 ? -13.029 -6.095 14.842 1.00 96.50 98 LYS A CA 1
ATOM 795 C C . LYS A 1 98 ? -12.888 -5.072 15.971 1.00 96.50 98 LYS A C 1
ATOM 797 O O . LYS A 1 98 ? -13.431 -5.284 17.056 1.00 96.50 98 LYS A O 1
ATOM 802 N N . ASN A 1 99 ? -12.196 -3.956 15.736 1.00 96.00 99 ASN A N 1
ATOM 803 C CA . ASN A 1 99 ? -12.015 -2.923 16.760 1.00 96.00 99 ASN A CA 1
ATOM 804 C C . ASN A 1 99 ? -13.335 -2.234 17.122 1.00 96.00 99 ASN A C 1
ATOM 806 O O . ASN A 1 99 ? -13.605 -1.995 18.300 1.00 96.00 99 ASN A O 1
ATOM 810 N N . THR A 1 100 ? -14.196 -1.990 16.135 1.00 96.38 100 THR A N 1
ATOM 811 C CA . THR A 1 100 ? -15.534 -1.427 16.350 1.00 96.38 100 THR A CA 1
ATOM 812 C C . THR A 1 100 ? -16.408 -2.356 17.194 1.00 96.38 100 THR A C 1
ATOM 814 O O . THR A 1 100 ? -17.099 -1.900 18.106 1.00 96.38 100 THR A O 1
ATOM 817 N N . ASP A 1 101 ? -16.372 -3.661 16.937 1.00 96.50 101 ASP A N 1
ATOM 818 C CA . ASP A 1 101 ? -17.156 -4.631 17.700 1.00 96.50 101 ASP A CA 1
ATOM 819 C C . ASP A 1 101 ? -16.628 -4.808 19.125 1.00 96.50 101 ASP A C 1
ATOM 821 O O . ASP A 1 101 ? -17.424 -4.860 20.065 1.00 96.50 101 ASP A O 1
ATOM 825 N N . ASN A 1 102 ? -15.306 -4.778 19.318 1.00 94.94 102 ASN A N 1
ATOM 826 C CA . ASN A 1 102 ? -14.697 -4.745 20.649 1.00 94.94 102 ASN A CA 1
ATOM 827 C C . ASN A 1 102 ? -15.160 -3.520 21.455 1.00 94.94 102 ASN A C 1
ATOM 829 O O . ASN A 1 102 ? -15.544 -3.660 22.615 1.00 94.94 102 ASN A O 1
ATOM 833 N N . LEU A 1 103 ? -15.190 -2.334 20.839 1.00 94.50 103 LEU A N 1
ATOM 834 C CA . LEU A 1 103 ? -15.693 -1.112 21.478 1.00 94.50 103 LEU A CA 1
ATOM 835 C C . LEU A 1 103 ? -17.180 -1.223 21.842 1.00 94.50 103 LEU A C 1
ATOM 837 O O . LEU A 1 103 ? -17.573 -0.862 22.950 1.00 94.50 103 LEU A O 1
ATOM 841 N N . LYS A 1 104 ? -18.016 -1.778 20.953 1.00 92.69 104 LYS A N 1
ATOM 842 C CA . LYS A 1 104 ? -19.440 -2.024 21.247 1.00 92.69 104 LYS A CA 1
ATOM 843 C C . LYS A 1 104 ? -19.634 -2.990 22.416 1.00 92.69 104 LYS A C 1
ATOM 845 O O . LYS A 1 104 ? -20.611 -2.847 23.147 1.00 92.69 104 LYS A O 1
ATOM 850 N N . LEU A 1 105 ? -18.762 -3.986 22.575 1.00 91.25 105 LEU A N 1
ATOM 851 C CA . LEU A 1 105 ? -18.817 -4.921 23.702 1.00 91.25 105 LEU A CA 1
ATOM 852 C C . LEU A 1 105 ? -18.480 -4.223 25.022 1.00 91.25 105 LEU A C 1
ATOM 854 O O . LEU A 1 105 ? -19.234 -4.377 25.978 1.00 91.25 105 LEU A O 1
ATOM 858 N N . LEU A 1 106 ? -17.423 -3.407 25.054 1.00 88.69 106 LEU A N 1
ATOM 859 C CA . LEU A 1 106 ? -17.037 -2.639 26.248 1.00 88.69 106 LEU A CA 1
ATOM 860 C C . LEU A 1 106 ? -18.099 -1.595 26.630 1.00 88.69 106 LEU A C 1
ATOM 862 O O . LEU A 1 106 ? -18.377 -1.376 27.806 1.00 88.69 106 LEU A O 1
ATOM 866 N N . ALA A 1 107 ? -18.785 -1.013 25.644 1.00 84.75 107 ALA A N 1
ATOM 867 C CA . ALA A 1 107 ? -19.874 -0.069 25.885 1.00 84.75 107 ALA A CA 1
ATOM 868 C C . ALA A 1 107 ? -21.125 -0.697 26.534 1.00 84.75 107 ALA A C 1
ATOM 870 O O . ALA A 1 107 ? -21.946 0.034 27.087 1.00 84.75 107 ALA A O 1
ATOM 871 N N . LYS A 1 108 ? -21.293 -2.027 26.470 1.00 84.38 108 LYS A N 1
ATOM 872 C CA . LYS A 1 108 ? -22.419 -2.738 27.106 1.00 84.38 108 LYS A CA 1
ATOM 873 C C . LYS A 1 108 ? -22.236 -2.930 28.612 1.00 84.38 108 LYS A C 1
ATOM 875 O O . LYS A 1 108 ? -23.189 -3.342 29.272 1.00 84.38 108 LYS A O 1
ATOM 880 N N . GLU A 1 109 ? -21.055 -2.651 29.160 1.00 76.00 109 GLU A N 1
ATOM 881 C CA . GLU A 1 109 ? -20.830 -2.696 30.603 1.00 76.00 109 GLU A CA 1
ATOM 882 C C . GLU A 1 109 ? -21.657 -1.603 31.295 1.00 76.00 109 GLU A C 1
ATOM 884 O O . GLU A 1 109 ? -21.391 -0.406 31.176 1.00 76.00 109 GLU A O 1
ATOM 889 N N . SER A 1 110 ? -22.712 -2.013 32.004 1.00 59.81 110 SER A N 1
ATOM 890 C CA . SER A 1 110 ? -23.568 -1.106 32.763 1.00 59.81 110 SER A CA 1
ATOM 891 C C . SER A 1 110 ? -22.914 -0.748 34.099 1.00 59.81 110 SER A C 1
ATOM 893 O O . SER A 1 110 ? -22.704 -1.628 34.933 1.00 59.81 110 SER A O 1
ATOM 895 N N . GLY A 1 111 ? -22.642 0.537 34.330 1.00 75.62 111 GLY A N 1
ATOM 896 C CA . GLY A 1 111 ? -22.095 1.044 35.592 1.00 75.62 111 GLY A CA 1
ATOM 897 C C . GLY A 1 111 ? -20.910 1.985 35.392 1.00 75.62 111 GLY A C 1
ATOM 898 O O . GLY A 1 111 ? -20.608 2.415 34.280 1.00 75.62 111 GLY A O 1
ATOM 899 N N . GLN A 1 112 ? -20.239 2.334 36.490 1.00 80.81 112 GLN A N 1
ATOM 900 C CA . GLN A 1 112 ? -19.009 3.118 36.430 1.00 80.81 112 GLN A CA 1
ATOM 901 C C . GLN A 1 112 ? -17.875 2.226 35.909 1.00 80.81 112 GLN A C 1
ATOM 903 O O . GLN A 1 112 ? -17.513 1.244 36.554 1.00 80.81 112 GLN A O 1
ATOM 908 N N . LYS A 1 113 ? -17.332 2.561 34.735 1.00 86.00 113 LYS A N 1
ATOM 909 C CA . LYS A 1 113 ? -16.241 1.801 34.111 1.00 86.00 113 LYS A CA 1
ATOM 910 C C . LYS A 1 113 ? -15.010 1.772 35.015 1.00 86.00 113 LYS A C 1
ATOM 912 O O . LYS A 1 113 ? -14.652 2.781 35.628 1.00 86.00 113 LYS A O 1
ATOM 917 N N . SER A 1 114 ? -14.341 0.622 35.069 1.00 89.19 114 SER A N 1
ATOM 918 C CA . SER A 1 114 ? -13.049 0.509 35.745 1.00 89.19 114 SER A CA 1
ATOM 919 C C . SER A 1 114 ? -11.977 1.306 34.993 1.00 89.19 114 SER A C 1
ATOM 921 O O . SER A 1 114 ? -12.087 1.539 33.787 1.00 89.19 114 SER A O 1
ATOM 923 N N . LYS A 1 115 ? -10.904 1.697 35.693 1.00 91.44 115 LYS A N 1
ATOM 924 C CA . LYS A 1 115 ? -9.742 2.357 35.072 1.00 91.44 115 LYS A CA 1
ATOM 925 C C . LYS A 1 115 ? -9.182 1.536 33.903 1.00 91.44 115 LYS A C 1
ATOM 927 O O . LYS A 1 115 ? -8.917 2.090 32.845 1.00 91.44 115 LYS A O 1
ATOM 932 N N . GLU A 1 116 ? -9.074 0.223 34.086 1.00 90.44 116 GLU A N 1
ATOM 933 C CA . GLU A 1 116 ? -8.597 -0.712 33.061 1.00 90.44 116 GLU A CA 1
ATOM 934 C C . GLU A 1 116 ? -9.489 -0.705 31.810 1.00 90.44 116 GLU A C 1
ATOM 936 O O . GLU A 1 116 ? -8.990 -0.658 30.688 1.00 90.44 116 GLU A O 1
ATOM 941 N N . THR A 1 117 ? -10.813 -0.673 31.989 1.00 89.94 117 THR A N 1
ATOM 942 C CA . THR A 1 117 ? -11.771 -0.600 30.874 1.00 89.94 117 THR A CA 1
ATOM 943 C C . THR A 1 117 ? -11.613 0.704 30.099 1.00 89.94 117 THR A C 1
ATOM 945 O O . THR A 1 117 ? -11.579 0.692 28.871 1.00 89.94 117 THR A O 1
ATOM 948 N N . ILE A 1 118 ? -11.458 1.827 30.807 1.00 90.88 118 ILE A N 1
ATOM 949 C CA . ILE A 1 118 ? -11.250 3.146 30.195 1.00 90.88 118 ILE A CA 1
ATOM 950 C C . ILE A 1 118 ? -9.941 3.176 29.392 1.00 90.88 118 ILE A C 1
ATOM 952 O O . ILE A 1 118 ? -9.924 3.660 28.260 1.00 90.88 118 ILE A O 1
ATOM 956 N N . GLU A 1 119 ? -8.850 2.640 29.943 1.00 93.75 119 GLU A N 1
ATOM 957 C CA . GLU A 1 119 ? -7.552 2.565 29.257 1.00 93.75 119 GLU A CA 1
ATOM 958 C C . GLU A 1 119 ? -7.617 1.669 28.011 1.00 93.75 119 GLU A C 1
ATOM 960 O O . GLU A 1 119 ? -7.105 2.038 26.951 1.00 93.75 119 GLU A O 1
ATOM 965 N N . LYS A 1 120 ? -8.313 0.529 28.100 1.00 93.88 120 LYS A N 1
ATOM 966 C CA . LYS A 1 120 ? -8.524 -0.378 26.968 1.00 93.88 120 LYS A CA 1
ATOM 967 C C . LYS A 1 120 ? -9.349 0.267 25.854 1.00 93.88 120 LYS A C 1
ATOM 969 O O . LYS A 1 120 ? -8.979 0.156 24.687 1.00 93.88 120 LYS A O 1
ATOM 974 N N . GLU A 1 121 ? -10.433 0.965 26.192 1.00 93.44 121 GLU A N 1
ATOM 975 C CA . GLU A 1 121 ? -11.223 1.723 25.214 1.00 93.44 121 GLU A CA 1
ATOM 976 C C . GLU A 1 121 ? -10.384 2.805 24.534 1.00 93.44 121 GLU A C 1
ATOM 978 O O . GLU A 1 121 ? -10.414 2.922 23.309 1.00 93.44 121 GLU A O 1
ATOM 983 N N . ALA A 1 122 ? -9.596 3.562 25.302 1.00 94.94 122 ALA A N 1
ATOM 984 C CA . ALA A 1 122 ? -8.721 4.593 24.755 1.00 94.94 122 ALA A CA 1
ATOM 985 C C . ALA A 1 122 ? -7.693 4.014 23.765 1.00 94.94 122 ALA A C 1
ATOM 987 O O . ALA A 1 122 ? -7.484 4.597 22.697 1.00 94.94 122 ALA A O 1
ATOM 988 N N . SER A 1 123 ? -7.100 2.853 24.075 1.00 96.00 123 SER A N 1
ATOM 989 C CA . SER A 1 123 ? -6.196 2.147 23.154 1.00 96.00 123 SER A CA 1
ATOM 990 C C . SER A 1 123 ? -6.911 1.736 21.868 1.00 96.00 123 SER A C 1
ATOM 992 O O . SER A 1 123 ? -6.429 2.034 20.777 1.00 96.00 123 SER A O 1
ATOM 994 N N . LEU A 1 124 ? -8.099 1.134 21.979 1.00 96.38 124 LEU A N 1
ATOM 995 C CA . LEU A 1 124 ? -8.884 0.701 20.820 1.00 96.38 124 LEU A CA 1
ATOM 996 C C . LEU A 1 124 ? -9.306 1.873 19.927 1.00 96.38 124 LEU A C 1
ATOM 998 O O . LEU A 1 124 ? -9.254 1.750 18.707 1.00 96.38 124 LEU A O 1
ATOM 1002 N N . TYR A 1 125 ? -9.689 3.018 20.500 1.00 97.12 125 TYR A N 1
ATOM 1003 C CA . TYR A 1 125 ? -9.987 4.220 19.716 1.00 97.12 125 TYR A CA 1
ATOM 1004 C C . TYR A 1 125 ? -8.754 4.760 18.990 1.00 97.12 125 TYR A C 1
ATOM 1006 O O . TYR A 1 125 ? -8.866 5.192 17.841 1.00 97.12 125 TYR A O 1
ATOM 1014 N N . LYS A 1 126 ? -7.583 4.736 19.637 1.00 97.19 126 LYS A N 1
ATOM 1015 C CA . LYS A 1 126 ? -6.325 5.147 19.007 1.00 97.19 126 LYS A CA 1
ATOM 1016 C C . LYS A 1 126 ? -5.987 4.238 17.824 1.00 97.19 126 LYS A C 1
ATOM 1018 O O . LYS A 1 126 ? -5.763 4.742 16.728 1.00 97.19 126 LYS A O 1
ATOM 1023 N N . GLU A 1 127 ? -6.019 2.926 18.030 1.00 96.19 127 GLU A N 1
ATOM 1024 C CA . GLU A 1 127 ? -5.776 1.941 16.972 1.00 96.19 127 GLU A CA 1
ATOM 1025 C C . GLU A 1 127 ? -6.788 2.082 15.832 1.00 96.19 127 GLU A C 1
ATOM 1027 O O . GLU A 1 127 ? -6.410 2.128 14.665 1.00 96.19 127 GLU A O 1
ATOM 1032 N N . LEU A 1 128 ? -8.080 2.208 16.153 1.00 97.44 128 LEU A N 1
ATOM 1033 C CA . LEU A 1 128 ? -9.132 2.389 15.156 1.00 97.44 128 LEU A CA 1
ATOM 1034 C C . LEU A 1 128 ? -8.883 3.634 14.2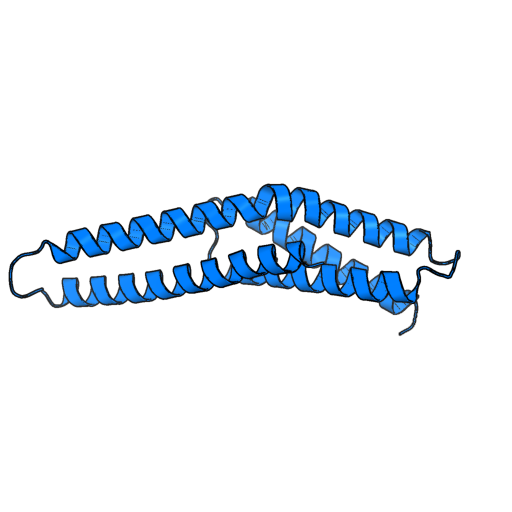99 1.00 97.44 128 LEU A C 1
ATOM 1036 O O . LEU A 1 128 ? -9.007 3.563 13.078 1.00 97.44 128 LEU A O 1
ATOM 1040 N N . ARG A 1 129 ? -8.483 4.751 14.917 1.00 97.62 129 ARG A N 1
ATOM 1041 C CA . ARG A 1 129 ? -8.133 5.980 14.197 1.00 97.62 129 ARG A CA 1
ATOM 1042 C C . ARG A 1 129 ? -6.985 5.748 13.216 1.00 97.62 129 ARG A C 1
ATOM 1044 O O . ARG A 1 129 ? -7.092 6.156 12.065 1.00 97.62 129 ARG A O 1
ATOM 1051 N N . GLU A 1 130 ? -5.912 5.095 13.655 1.00 97.50 130 GLU A N 1
ATOM 1052 C CA . GLU A 1 130 ? -4.748 4.813 12.807 1.00 97.50 130 GLU A CA 1
ATOM 1053 C C . GLU A 1 130 ? -5.118 3.903 11.622 1.00 97.50 130 GLU A C 1
ATOM 1055 O O . GLU A 1 130 ? -4.764 4.201 10.478 1.00 97.50 130 GLU A O 1
ATOM 1060 N N . ILE A 1 131 ? -5.894 2.840 11.863 1.00 97.56 131 ILE A N 1
ATOM 1061 C CA . ILE A 1 131 ? -6.330 1.905 10.814 1.00 97.56 131 ILE A CA 1
ATOM 1062 C C . ILE A 1 131 ? -7.260 2.607 9.814 1.00 97.56 131 ILE A C 1
ATOM 1064 O O . ILE A 1 131 ? -7.092 2.443 8.606 1.00 97.56 131 ILE A O 1
ATOM 1068 N N . MET A 1 132 ? -8.211 3.418 10.290 1.00 97.25 132 MET A N 1
ATOM 1069 C CA . MET A 1 132 ? -9.126 4.167 9.423 1.00 97.25 132 MET A CA 1
ATOM 1070 C C . MET A 1 132 ? -8.387 5.181 8.547 1.00 97.25 132 MET A C 1
ATOM 1072 O O . MET A 1 132 ? -8.618 5.205 7.341 1.00 97.25 132 MET A O 1
ATOM 1076 N N . SER A 1 133 ? -7.461 5.962 9.114 1.00 97.44 133 SER A N 1
ATOM 1077 C CA . SER A 1 133 ? -6.638 6.896 8.331 1.00 97.44 133 SER A CA 1
ATOM 1078 C C . SER A 1 133 ? -5.758 6.173 7.308 1.00 97.44 133 SER A C 1
ATOM 1080 O O . SER A 1 133 ? -5.579 6.659 6.194 1.00 97.44 133 SER A O 1
ATOM 1082 N N . THR A 1 134 ? -5.248 4.987 7.646 1.00 97.38 134 THR A N 1
ATOM 1083 C CA . THR A 1 134 ? -4.474 4.168 6.700 1.00 97.38 134 THR A CA 1
ATOM 1084 C C . THR A 1 134 ? -5.353 3.635 5.567 1.00 97.38 134 THR A C 1
ATOM 1086 O O . THR A 1 134 ? -4.932 3.645 4.413 1.00 97.38 134 THR A O 1
ATOM 1089 N N . LYS A 1 135 ? -6.587 3.205 5.863 1.00 97.19 135 LYS A N 1
ATOM 1090 C CA . LYS A 1 135 ? -7.555 2.775 4.843 1.00 97.19 135 LYS A CA 1
ATOM 1091 C C . LYS A 1 135 ? -7.894 3.907 3.884 1.00 97.19 135 LYS A C 1
ATOM 1093 O O . LYS A 1 135 ? -7.853 3.688 2.682 1.00 97.19 135 LYS A O 1
ATOM 1098 N N . GLU A 1 136 ? -8.145 5.104 4.404 1.00 96.25 136 GLU A N 1
ATOM 1099 C CA . GLU A 1 136 ? -8.401 6.283 3.576 1.00 96.25 136 GLU A CA 1
ATOM 1100 C C . GLU A 1 136 ? -7.216 6.577 2.646 1.00 96.25 136 GLU A C 1
ATOM 1102 O O . GLU A 1 136 ? -7.408 6.736 1.444 1.00 96.25 136 GLU A O 1
ATOM 1107 N N . PHE A 1 137 ? -5.983 6.563 3.163 1.00 95.25 137 PHE A N 1
ATOM 1108 C CA . PHE A 1 137 ? -4.775 6.721 2.344 1.00 95.25 137 PHE A CA 1
ATOM 1109 C C . PHE A 1 137 ? -4.697 5.687 1.205 1.00 95.25 137 PHE A C 1
ATOM 1111 O O . PHE A 1 137 ? -4.432 6.044 0.057 1.00 95.25 137 PHE A O 1
ATOM 1118 N N . VAL A 1 138 ? -4.970 4.417 1.509 1.00 94.81 138 VAL A N 1
ATOM 1119 C CA . VAL A 1 138 ? -4.974 3.327 0.524 1.00 94.81 138 VAL A CA 1
ATOM 1120 C C . VAL A 1 138 ? -6.086 3.498 -0.519 1.00 94.81 138 VAL A C 1
ATOM 1122 O O . VAL A 1 138 ? -5.859 3.242 -1.697 1.00 94.81 138 VAL A O 1
ATOM 1125 N N . GLU A 1 139 ? -7.273 3.952 -0.130 1.00 94.38 139 GLU A N 1
ATOM 1126 C CA . GLU A 1 139 ? -8.378 4.219 -1.063 1.00 94.38 139 GLU A CA 1
ATOM 1127 C C . GLU A 1 139 ? -8.068 5.403 -1.992 1.00 94.38 139 GLU A C 1
ATOM 1129 O O . GLU A 1 139 ? -8.409 5.374 -3.176 1.00 94.38 139 GLU A O 1
ATOM 1134 N N . GLN A 1 140 ? -7.362 6.428 -1.501 1.00 91.25 140 GLN A N 1
ATOM 1135 C CA . GLN A 1 140 ? -6.932 7.544 -2.349 1.00 91.25 140 GLN A CA 1
ATOM 1136 C C . GLN A 1 140 ? -5.927 7.123 -3.424 1.00 91.25 140 GLN A C 1
ATOM 1138 O O . GLN A 1 140 ? -5.932 7.703 -4.509 1.00 91.25 140 GLN A O 1
ATOM 1143 N N . TYR A 1 141 ? -5.112 6.096 -3.173 1.00 89.75 141 TYR A N 1
ATOM 1144 C CA . TYR A 1 141 ? -4.244 5.526 -4.204 1.00 89.75 141 TYR A CA 1
ATOM 1145 C C . TYR A 1 141 ? -5.053 4.990 -5.399 1.00 89.75 141 TYR A C 1
ATOM 1147 O O . TYR A 1 141 ? -4.739 5.307 -6.545 1.00 89.75 141 TYR A O 1
ATOM 1155 N N . GLU A 1 142 ? -6.135 4.247 -5.144 1.00 81.31 142 GLU A N 1
ATOM 1156 C CA . GLU A 1 142 ? -7.010 3.720 -6.202 1.00 81.31 142 GLU A CA 1
ATOM 1157 C C . GLU A 1 142 ? -7.672 4.853 -7.004 1.00 81.31 1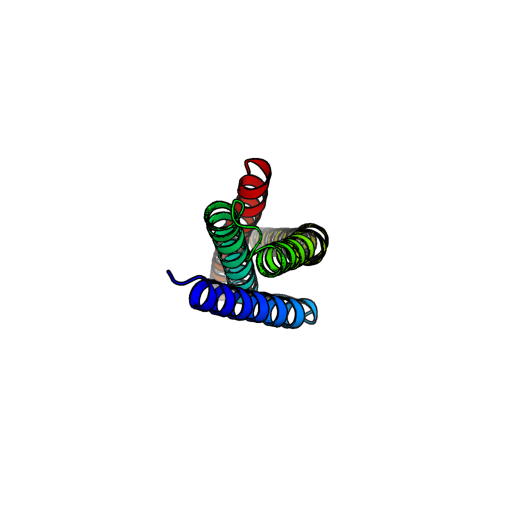42 GLU A C 1
ATOM 1159 O O . GLU A 1 142 ? -7.755 4.798 -8.232 1.00 81.31 142 GLU A O 1
ATOM 1164 N N . ASN A 1 143 ? -8.115 5.909 -6.316 1.00 80.06 143 ASN A N 1
ATOM 1165 C CA . ASN A 1 143 ? -8.697 7.087 -6.961 1.00 80.06 143 ASN A CA 1
ATOM 1166 C C . ASN A 1 143 ? -7.673 7.853 -7.808 1.00 80.06 143 ASN A C 1
ATOM 1168 O O . ASN A 1 143 ? -8.047 8.415 -8.836 1.00 80.06 143 ASN A O 1
ATOM 1172 N N . GLY A 1 144 ? -6.404 7.872 -7.394 1.00 73.81 144 GLY A N 1
ATOM 1173 C CA . GLY A 1 144 ? -5.304 8.418 -8.186 1.00 73.81 144 GLY A CA 1
ATOM 1174 C C . GLY A 1 144 ? -5.141 7.672 -9.508 1.00 73.81 144 GLY A C 1
ATOM 1175 O O . GLY A 1 144 ? -5.189 8.300 -10.558 1.00 73.81 144 GLY A O 1
ATOM 1176 N N . ILE A 1 145 ? -5.080 6.334 -9.463 1.00 64.06 145 ILE A N 1
ATOM 1177 C CA . ILE A 1 145 ? -4.953 5.497 -10.670 1.00 64.06 145 ILE A CA 1
ATOM 1178 C C . ILE A 1 145 ? -6.136 5.678 -11.627 1.00 64.06 145 ILE A C 1
ATOM 1180 O O . ILE A 1 145 ? -5.947 5.705 -12.834 1.00 64.06 145 ILE A O 1
ATOM 1184 N N . LYS A 1 146 ? -7.370 5.779 -11.117 1.00 57.34 146 LYS A N 1
ATOM 1185 C CA . LYS A 1 146 ? -8.571 5.908 -11.967 1.00 57.34 146 LYS A CA 1
ATOM 1186 C C . LYS A 1 146 ? -8.613 7.199 -12.792 1.00 57.34 146 LYS A C 1
ATOM 1188 O O . LYS A 1 146 ? -9.402 7.269 -13.732 1.00 57.34 146 LYS A O 1
ATOM 1193 N N . ASN A 1 147 ? -7.844 8.213 -12.401 1.00 53.25 147 ASN A N 1
ATOM 1194 C CA . ASN A 1 147 ? -7.808 9.523 -13.049 1.00 53.25 147 ASN A CA 1
ATOM 1195 C C . ASN A 1 147 ? -6.529 9.759 -13.877 1.00 53.25 147 ASN A C 1
ATOM 1197 O O . ASN A 1 147 ? -6.391 10.843 -14.446 1.00 53.25 147 ASN A O 1
ATOM 1201 N N . ASP A 1 148 ? -5.626 8.777 -13.927 1.00 49.97 148 ASP A N 1
ATOM 1202 C CA . ASP A 1 148 ? -4.467 8.713 -14.827 1.00 49.97 148 ASP A CA 1
ATOM 1203 C C . ASP A 1 148 ? -4.796 7.906 -16.095 1.00 49.97 148 ASP A C 1
ATOM 1205 O O . ASP A 1 148 ? -4.263 8.264 -17.171 1.00 49.97 148 ASP A O 1
#

pLDDT: mean 90.62, std 8.8, range [49.97, 97.81]